Protein AF-A0A8T4LWD5-F1 (afdb_monomer_lite)

Secondary structure (DSSP, 8-state):
--------TTTS----HHHHHHHHHHHHHHHH--PPEEES-HHHHHHHHHHHHHGGG-TTHHHHHHHHHHHHTSSEEEHHHHHHHHTTS----S--GGG--SHHHHHHHHHHHHHHHS--EEE--HHHHHHHHHHHHHHTTSTTTHHHHHHHHHHHHHHSEEEHHHHHHHHGGG-TT---

pLDDT: mean 86.26, std 14.02, range [33.03, 98.31]

Sequence (180 aa):
MIIMANIPEWQYPLYKEPDKVAYAILEKIGKSKLYPKLVGSKEEINDFLKLLVVSQKMKYYRKFRDIALNEFKKKEANIPKILDESKNLEIPRGIDESWAIFIQDKRLCKLMDKFQDAKIQFIGNDDEVSEFFVRFLLSQLLQDWRGPLMAVLLECLQDKKVKIAKLNNLLKIWDYTKVF

Structure (mmCIF, N/CA/C/O backbone):
data_AF-A0A8T4LWD5-F1
#
_entry.id   AF-A0A8T4LWD5-F1
#
loop_
_atom_site.group_PDB
_atom_site.id
_atom_site.type_symbol
_atom_site.label_atom_id
_atom_site.label_alt_id
_atom_site.label_comp_id
_atom_site.label_asym_id
_atom_site.label_entity_id
_atom_site.label_seq_id
_atom_site.pdbx_PDB_ins_code
_atom_site.Cartn_x
_atom_site.Cartn_y
_atom_site.Cartn_z
_atom_site.occupancy
_atom_site.B_iso_or_equiv
_atom_site.auth_seq_id
_atom_site.auth_comp_id
_atom_site.auth_asym_id
_atom_site.auth_atom_id
_atom_site.pdbx_PDB_model_num
ATOM 1 N N . MET A 1 1 ? 27.666 -18.244 -22.128 1.00 34.19 1 MET A N 1
ATOM 2 C CA . MET A 1 1 ? 27.730 -17.817 -20.717 1.00 34.19 1 MET A CA 1
ATOM 3 C C . MET A 1 1 ? 26.652 -16.763 -20.523 1.00 34.19 1 MET A C 1
ATOM 5 O O . MET A 1 1 ? 26.823 -15.644 -20.985 1.00 34.19 1 MET A O 1
ATOM 9 N N . ILE A 1 2 ? 25.486 -17.150 -19.999 1.00 33.03 2 ILE A N 1
ATOM 10 C CA . ILE A 1 2 ? 24.421 -16.186 -19.695 1.00 33.03 2 ILE A CA 1
ATOM 11 C C . ILE A 1 2 ? 24.925 -15.405 -18.487 1.00 33.03 2 ILE A C 1
ATOM 13 O O . ILE A 1 2 ? 25.108 -15.984 -17.420 1.00 33.03 2 ILE A O 1
ATOM 17 N N . ILE A 1 3 ? 25.224 -14.121 -18.676 1.00 35.03 3 ILE A N 1
ATOM 18 C CA . ILE A 1 3 ? 25.463 -13.210 -17.561 1.00 35.03 3 ILE A CA 1
ATOM 19 C C . ILE A 1 3 ? 24.147 -13.205 -16.786 1.00 35.03 3 ILE A C 1
ATOM 21 O O . ILE A 1 3 ? 23.151 -12.669 -17.272 1.00 35.03 3 ILE A O 1
ATOM 25 N N . MET A 1 4 ? 24.104 -13.878 -15.634 1.00 41.28 4 MET A N 1
ATOM 26 C CA . MET A 1 4 ? 23.005 -13.698 -14.696 1.00 41.28 4 MET A CA 1
ATOM 27 C C . MET A 1 4 ? 23.071 -12.234 -14.279 1.00 41.28 4 MET A C 1
ATOM 29 O O . MET A 1 4 ? 23.928 -11.851 -13.487 1.00 41.28 4 MET A O 1
ATOM 33 N N . ALA A 1 5 ? 22.232 -11.395 -14.888 1.00 52.12 5 ALA A N 1
ATOM 34 C CA . ALA A 1 5 ? 22.024 -10.046 -14.399 1.00 52.12 5 ALA A CA 1
ATOM 35 C C . ALA A 1 5 ? 21.691 -10.172 -12.909 1.00 52.12 5 ALA A C 1
ATOM 37 O O . ALA A 1 5 ? 20.833 -10.978 -12.544 1.00 52.12 5 ALA A O 1
ATOM 38 N N . ASN A 1 6 ? 22.420 -9.451 -12.056 1.00 55.06 6 ASN A N 1
ATOM 39 C CA . ASN A 1 6 ? 22.183 -9.447 -10.618 1.00 55.06 6 ASN A CA 1
ATOM 40 C C . ASN A 1 6 ? 20.750 -8.964 -10.377 1.00 55.06 6 ASN A C 1
ATOM 42 O O . ASN A 1 6 ? 20.487 -7.762 -10.392 1.00 55.06 6 ASN A O 1
ATOM 46 N N . ILE A 1 7 ? 19.822 -9.909 -10.204 1.00 57.97 7 ILE A N 1
ATOM 47 C CA . ILE A 1 7 ? 18.431 -9.620 -9.877 1.00 57.97 7 ILE A CA 1
ATOM 48 C C . ILE A 1 7 ? 18.460 -8.864 -8.553 1.00 57.97 7 ILE A C 1
ATOM 50 O O . ILE A 1 7 ? 18.964 -9.400 -7.563 1.00 57.97 7 ILE A O 1
ATOM 54 N N . PRO A 1 8 ? 17.939 -7.635 -8.490 1.00 60.94 8 PRO A N 1
ATOM 55 C CA . PRO A 1 8 ? 17.941 -6.922 -7.238 1.00 60.94 8 PRO A CA 1
ATOM 56 C C . PRO A 1 8 ? 16.978 -7.603 -6.276 1.00 60.94 8 PRO A C 1
ATOM 58 O O . PRO A 1 8 ? 15.762 -7.528 -6.426 1.00 60.94 8 PRO A O 1
ATOM 61 N N . GLU A 1 9 ? 17.527 -8.230 -5.240 1.00 64.62 9 GLU A N 1
ATOM 62 C CA . GLU A 1 9 ? 16.766 -8.910 -4.181 1.00 64.62 9 GLU A CA 1
ATOM 63 C C . GLU A 1 9 ? 15.797 -7.985 -3.419 1.00 64.62 9 GLU A C 1
ATOM 65 O O . GLU A 1 9 ? 14.992 -8.427 -2.596 1.00 64.62 9 GLU A O 1
ATOM 70 N N . TRP A 1 10 ? 15.915 -6.677 -3.631 1.00 62.41 10 TRP A N 1
ATOM 71 C CA . TRP A 1 10 ? 15.014 -5.674 -3.087 1.00 62.41 10 TRP A CA 1
ATOM 72 C C . TRP A 1 10 ? 13.764 -5.454 -3.950 1.00 62.41 10 TRP A C 1
ATOM 74 O O . TRP A 1 10 ? 12.802 -4.927 -3.421 1.00 62.41 10 TRP A O 1
ATOM 84 N N . GLN A 1 11 ? 13.749 -5.862 -5.222 1.00 64.19 11 GLN A N 1
ATOM 85 C CA . GLN A 1 11 ? 12.573 -5.787 -6.109 1.00 64.19 11 GLN A CA 1
ATOM 86 C C . GLN A 1 11 ? 11.706 -7.047 -6.061 1.00 64.19 11 GLN A C 1
ATOM 88 O O . GLN A 1 11 ? 10.540 -7.031 -6.433 1.00 64.19 11 GLN A O 1
ATOM 93 N N . TYR A 1 12 ? 12.285 -8.166 -5.628 1.00 67.00 12 TYR A N 1
ATOM 94 C CA . TYR A 1 12 ? 11.592 -9.442 -5.584 1.00 67.00 12 TYR A CA 1
ATOM 95 C C . TYR A 1 12 ? 11.361 -9.839 -4.126 1.00 67.00 12 TYR A C 1
ATOM 97 O O . TYR A 1 12 ? 12.326 -9.936 -3.357 1.00 67.00 12 TYR A O 1
ATOM 105 N N . PRO A 1 13 ? 10.104 -10.092 -3.726 1.00 63.44 13 PRO A N 1
ATOM 106 C CA . PRO A 1 13 ? 9.791 -10.706 -2.450 1.00 63.44 13 PRO A CA 1
ATOM 107 C C . PRO A 1 13 ? 10.352 -12.126 -2.469 1.00 63.44 13 PRO A C 1
ATOM 109 O O . PRO A 1 13 ? 9.751 -13.077 -2.959 1.00 63.44 13 PRO A O 1
ATOM 112 N N . LEU A 1 14 ? 11.571 -12.267 -1.972 1.00 63.31 14 LEU A N 1
ATOM 113 C CA . LEU A 1 14 ? 12.108 -13.548 -1.558 1.00 63.31 14 LEU A CA 1
ATOM 114 C C . LEU A 1 14 ? 11.642 -13.712 -0.120 1.00 63.31 14 LEU A C 1
ATOM 116 O O . LEU A 1 14 ? 11.942 -12.828 0.669 1.00 63.31 14 LEU A O 1
ATOM 120 N N . TYR A 1 15 ? 10.912 -14.783 0.205 1.00 69.62 15 TYR A N 1
ATOM 121 C CA . TYR A 1 15 ? 10.367 -15.100 1.539 1.00 69.62 15 TYR A CA 1
ATOM 122 C C . TYR A 1 15 ? 11.458 -15.157 2.639 1.00 69.62 15 TYR A C 1
ATOM 124 O O . TYR A 1 15 ? 11.806 -16.216 3.164 1.00 69.62 15 TYR A O 1
ATOM 132 N N . LYS A 1 16 ? 12.022 -14.003 2.996 1.00 78.88 16 LYS A N 1
ATOM 133 C CA . LYS A 1 16 ? 13.012 -13.800 4.054 1.00 78.88 16 LYS A CA 1
ATOM 134 C C . LYS A 1 16 ? 12.284 -13.576 5.378 1.00 78.88 16 LYS A C 1
ATOM 136 O O . LYS A 1 16 ? 11.097 -13.256 5.395 1.00 78.88 16 LYS A O 1
ATOM 141 N N . GLU A 1 17 ? 12.992 -13.698 6.498 1.00 85.31 17 GLU A N 1
ATOM 142 C CA . GLU A 1 17 ? 12.388 -13.517 7.829 1.00 85.31 17 GLU A CA 1
ATOM 143 C C . GLU A 1 17 ? 11.598 -12.202 7.994 1.00 85.31 17 GLU A C 1
ATOM 145 O O . GLU A 1 17 ? 10.458 -12.260 8.457 1.00 85.31 17 GLU A O 1
ATOM 150 N N . PRO A 1 18 ? 12.083 -11.032 7.527 1.00 86.31 18 PRO A N 1
ATOM 151 C CA . PRO A 1 18 ? 11.293 -9.799 7.596 1.00 86.31 18 PRO A CA 1
ATOM 152 C C . PRO A 1 18 ? 9.966 -9.867 6.824 1.00 86.31 18 PRO A C 1
ATOM 154 O O . PRO A 1 18 ? 8.991 -9.225 7.209 1.00 86.31 18 PRO A O 1
ATOM 157 N N . ASP A 1 19 ? 9.914 -10.638 5.737 1.00 87.00 19 ASP A N 1
ATOM 158 C CA . ASP A 1 19 ? 8.726 -10.788 4.897 1.00 87.00 19 ASP A CA 1
ATOM 159 C C . ASP A 1 19 ? 7.711 -11.747 5.551 1.00 87.00 19 ASP A C 1
ATOM 16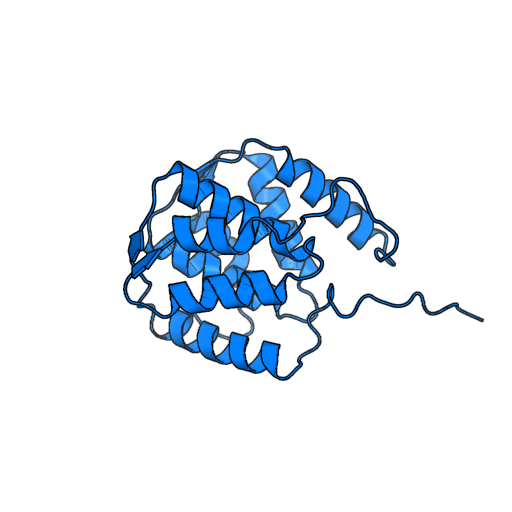1 O O . ASP A 1 19 ? 6.508 -11.492 5.502 1.00 87.00 19 ASP A O 1
ATOM 165 N N . LYS A 1 20 ? 8.183 -12.777 6.273 1.00 88.88 20 LYS A N 1
ATOM 166 C CA . LYS A 1 20 ? 7.336 -13.655 7.106 1.00 88.88 20 LYS A CA 1
ATOM 167 C C . LYS A 1 20 ? 6.709 -12.907 8.284 1.00 88.88 20 LYS A C 1
ATOM 169 O O . LYS A 1 20 ? 5.526 -13.084 8.568 1.00 88.88 20 LYS A O 1
ATOM 174 N N . VAL A 1 21 ? 7.482 -12.046 8.951 1.00 91.50 21 VAL A N 1
ATOM 175 C CA . VAL A 1 21 ? 6.973 -11.202 10.045 1.00 91.50 21 VAL A CA 1
ATOM 176 C C . VAL A 1 21 ? 5.898 -10.246 9.524 1.00 91.50 21 VAL A C 1
ATOM 178 O O . VAL A 1 21 ? 4.826 -10.143 10.122 1.00 91.50 21 VAL A O 1
ATOM 181 N N . ALA A 1 22 ? 6.151 -9.588 8.388 1.00 92.31 22 ALA A N 1
ATOM 182 C CA . ALA A 1 22 ? 5.168 -8.726 7.740 1.00 92.31 22 ALA A CA 1
ATOM 183 C C . ALA A 1 22 ? 3.891 -9.494 7.363 1.00 92.31 22 ALA A C 1
ATOM 185 O O . ALA A 1 22 ? 2.795 -9.017 7.658 1.00 92.31 22 ALA A O 1
ATOM 186 N N . TYR A 1 23 ? 4.024 -10.695 6.787 1.00 92.31 23 TYR A N 1
ATOM 187 C CA . TYR A 1 23 ? 2.891 -11.564 6.469 1.00 92.31 23 TYR A CA 1
ATOM 188 C C . TYR A 1 23 ? 2.032 -11.862 7.702 1.00 92.31 23 TYR A C 1
ATOM 190 O O . TYR A 1 23 ? 0.827 -11.642 7.661 1.00 92.31 23 TYR A O 1
ATOM 198 N N . ALA A 1 24 ? 2.633 -12.287 8.818 1.00 92.38 24 ALA A N 1
ATOM 199 C CA . ALA A 1 24 ? 1.890 -12.625 10.034 1.00 92.38 24 ALA A CA 1
ATOM 200 C C . ALA A 1 24 ? 1.102 -11.427 10.602 1.00 92.38 24 ALA A C 1
ATOM 202 O O . ALA A 1 24 ? -0.016 -11.576 11.099 1.00 92.38 24 ALA A O 1
ATOM 203 N N . ILE A 1 25 ? 1.666 -10.218 10.508 1.00 94.19 25 ILE A N 1
ATOM 204 C CA . ILE A 1 25 ? 0.980 -8.981 10.909 1.00 94.19 25 ILE A CA 1
ATOM 205 C C . ILE A 1 25 ? -0.212 -8.712 9.986 1.00 94.19 25 ILE A C 1
ATOM 207 O O . ILE A 1 25 ? -1.316 -8.465 10.470 1.00 94.19 25 ILE A O 1
ATOM 211 N N . LEU A 1 26 ? 0.012 -8.758 8.672 1.00 94.38 26 LEU A N 1
ATOM 212 C CA . LEU A 1 26 ? -1.016 -8.510 7.662 1.00 94.38 26 LEU A CA 1
ATOM 213 C C . LEU A 1 26 ? -2.154 -9.527 7.756 1.00 94.38 26 LEU A C 1
ATOM 215 O O . LEU A 1 26 ? -3.317 -9.140 7.733 1.00 94.38 26 LEU A O 1
ATOM 219 N N . GLU A 1 27 ? -1.829 -10.805 7.936 1.00 93.81 27 GLU A N 1
ATOM 220 C CA . GLU A 1 27 ? -2.796 -11.878 8.154 1.00 93.81 27 GLU A CA 1
ATOM 221 C C . GLU A 1 27 ? -3.658 -11.602 9.389 1.00 93.81 27 GLU A C 1
ATOM 223 O O . GLU A 1 27 ? -4.881 -11.718 9.322 1.00 93.81 27 GLU A O 1
ATOM 228 N N . LYS A 1 28 ? -3.047 -11.191 10.508 1.00 93.88 28 LYS A N 1
ATOM 229 C CA . LYS A 1 28 ? -3.784 -10.864 11.735 1.00 93.88 28 LYS A CA 1
ATOM 230 C C . LYS A 1 28 ? -4.766 -9.708 11.525 1.00 93.88 28 LYS A C 1
ATOM 232 O O . LYS A 1 28 ? -5.898 -9.798 11.995 1.00 93.88 28 LYS A O 1
ATOM 237 N N . ILE A 1 29 ? -4.341 -8.639 10.845 1.00 94.19 29 ILE A N 1
ATOM 238 C CA . ILE A 1 29 ? -5.198 -7.477 10.548 1.00 94.19 29 ILE A CA 1
ATOM 239 C C . ILE A 1 29 ? -6.311 -7.876 9.566 1.00 94.19 29 ILE A C 1
ATOM 241 O O . ILE A 1 29 ? -7.476 -7.554 9.781 1.00 94.19 29 ILE A O 1
ATOM 245 N N . GLY A 1 30 ? -5.973 -8.618 8.509 1.00 92.88 30 GLY A N 1
ATOM 246 C CA . GLY A 1 30 ? -6.926 -9.062 7.492 1.00 92.88 30 GLY A CA 1
ATOM 247 C C . GLY A 1 30 ? -8.008 -9.989 8.050 1.00 92.88 30 GLY A C 1
ATOM 248 O O . GLY A 1 30 ? -9.189 -9.747 7.814 1.00 92.88 30 GLY A O 1
ATOM 249 N N . LYS A 1 31 ? -7.628 -10.986 8.863 1.00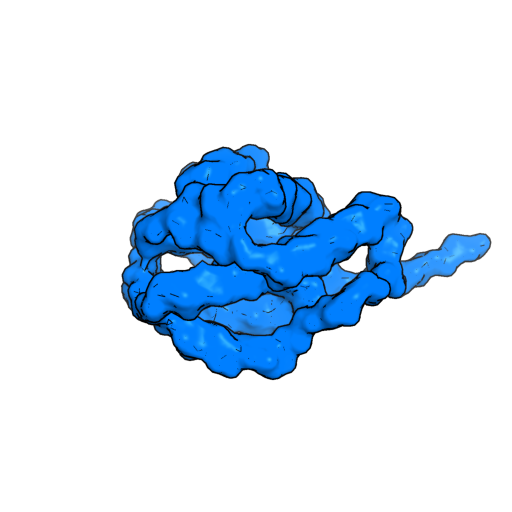 93.38 31 LYS A N 1
ATOM 250 C CA . LYS A 1 31 ? -8.571 -11.929 9.491 1.00 93.38 31 LYS A CA 1
ATOM 251 C C . LYS A 1 31 ? -9.467 -11.277 10.536 1.00 93.38 31 LYS A C 1
ATOM 253 O O . LYS A 1 31 ? -10.624 -11.667 10.662 1.00 93.38 31 LYS A O 1
ATOM 258 N N . SER A 1 32 ? -8.946 -10.321 11.310 1.00 93.44 32 SER A N 1
ATOM 259 C CA . SER A 1 32 ? -9.757 -9.643 12.326 1.00 93.44 32 SER A CA 1
ATOM 260 C C . SER A 1 32 ? -10.793 -8.712 11.703 1.00 93.44 32 SER A C 1
ATOM 262 O O . SER A 1 32 ? -11.835 -8.492 12.315 1.00 93.44 32 SER A O 1
ATOM 264 N N . LYS A 1 33 ? -10.499 -8.151 10.518 1.00 90.19 33 LYS A N 1
ATOM 265 C CA . LYS A 1 33 ? -11.275 -7.075 9.874 1.00 90.19 33 LYS A CA 1
ATOM 266 C C . LYS A 1 33 ? -11.484 -5.858 10.789 1.00 90.19 33 LYS A C 1
ATOM 268 O O . LYS A 1 33 ? -12.359 -5.037 10.548 1.00 90.19 33 LYS A O 1
ATOM 273 N N . LEU A 1 34 ? -10.674 -5.742 11.845 1.00 91.69 34 LEU A N 1
ATOM 274 C CA . LEU A 1 34 ? -10.645 -4.599 12.750 1.00 91.69 34 LEU A CA 1
ATOM 275 C C . LEU A 1 34 ? -9.592 -3.631 12.229 1.00 91.69 34 LEU A C 1
ATOM 277 O O . LEU A 1 34 ? -8.432 -3.663 12.651 1.00 91.69 34 LEU A O 1
ATOM 281 N N . TYR A 1 35 ? -9.998 -2.827 11.256 1.00 95.31 35 TYR A N 1
ATOM 282 C CA . TYR A 1 35 ? -9.129 -1.862 10.611 1.00 95.31 35 TYR A CA 1
ATOM 283 C C . TYR A 1 35 ? -8.955 -0.594 11.457 1.00 95.31 35 TYR A C 1
ATOM 285 O O . TYR A 1 35 ? -9.858 -0.218 12.211 1.00 95.31 35 TYR A O 1
ATOM 293 N N . PRO A 1 36 ? -7.781 0.057 11.383 1.00 94.81 36 PRO A N 1
ATOM 294 C CA . PRO A 1 36 ? -7.573 1.323 12.063 1.00 94.81 36 PRO A CA 1
ATOM 295 C C . PRO A 1 36 ? -8.413 2.427 11.422 1.00 94.81 36 PRO A C 1
ATOM 297 O O . PRO A 1 36 ? -8.558 2.491 10.202 1.00 94.81 36 PRO A O 1
ATOM 300 N N . LYS A 1 37 ? -8.857 3.377 12.245 1.00 96.62 37 LYS A N 1
ATOM 301 C CA . LYS A 1 37 ? -9.308 4.675 11.739 1.00 96.62 37 LYS A CA 1
ATOM 302 C C . LYS A 1 37 ? -8.117 5.414 11.128 1.00 96.62 37 LYS A C 1
ATOM 304 O O . LYS A 1 37 ? -7.021 5.399 11.698 1.00 96.62 37 LYS A O 1
ATOM 309 N N . LEU A 1 38 ? -8.321 6.092 10.005 1.00 97.69 38 LEU A N 1
ATOM 310 C CA . LEU A 1 38 ? -7.258 6.846 9.349 1.00 97.69 38 LEU A CA 1
ATOM 311 C C . LEU A 1 38 ? -7.246 8.289 9.850 1.00 97.69 38 LEU A C 1
ATOM 313 O O . LEU A 1 38 ? -8.241 9.010 9.788 1.00 97.69 38 LEU A O 1
ATOM 317 N N . VAL A 1 39 ? -6.094 8.716 10.361 1.00 98.12 39 VAL A N 1
ATOM 318 C CA . VAL A 1 39 ? -5.860 10.095 10.791 1.00 98.12 39 VAL A CA 1
ATOM 319 C C . VAL A 1 39 ? -5.057 10.795 9.708 1.00 98.12 39 VAL A C 1
ATOM 321 O O . VAL A 1 39 ? -3.910 10.435 9.453 1.00 98.12 39 VAL A O 1
ATOM 324 N N . GLY A 1 40 ? -5.674 11.786 9.075 1.00 96.81 40 GLY A N 1
ATOM 325 C CA . GLY A 1 40 ? -5.098 12.581 7.995 1.00 96.81 40 GLY A CA 1
ATOM 326 C C . GLY A 1 40 ? -6.188 13.260 7.173 1.00 96.81 40 GLY A C 1
ATOM 327 O O . GLY A 1 40 ? -7.368 12.912 7.248 1.00 96.81 40 GLY A O 1
ATOM 328 N N . SER A 1 41 ? -5.797 14.249 6.386 1.00 97.62 41 SER A N 1
ATOM 329 C CA . SER A 1 41 ? -6.648 14.853 5.368 1.00 97.62 41 SER A CA 1
ATOM 330 C C . SER A 1 41 ? -6.893 13.885 4.205 1.00 97.62 41 SER A C 1
ATOM 332 O O . SER A 1 41 ? -6.157 12.921 3.985 1.00 97.62 41 SER A O 1
ATOM 334 N N . LYS A 1 42 ? -7.926 14.165 3.400 1.00 96.25 42 LYS A N 1
ATOM 335 C CA . LYS A 1 42 ? -8.197 13.399 2.170 1.00 96.25 42 LYS A CA 1
ATOM 336 C C . LYS A 1 42 ? -7.023 13.442 1.189 1.00 96.25 42 LYS A C 1
ATOM 338 O O . LYS A 1 42 ? -6.801 12.471 0.473 1.00 96.25 42 LYS A O 1
ATOM 343 N N . GLU A 1 43 ? -6.303 14.558 1.152 1.00 96.75 43 GLU A N 1
ATOM 344 C CA . GLU A 1 43 ? -5.134 14.752 0.293 1.00 96.75 43 GLU A CA 1
ATOM 345 C C . GLU A 1 43 ? -3.975 13.864 0.758 1.00 96.75 43 GLU A C 1
ATOM 347 O O . GLU A 1 43 ? -3.450 13.091 -0.037 1.00 96.75 43 GLU A O 1
ATOM 352 N N . GLU A 1 44 ? -3.675 13.854 2.058 1.00 97.50 44 GLU A N 1
ATOM 353 C CA . GLU A 1 44 ? -2.627 12.998 2.632 1.00 97.50 44 GLU A CA 1
ATOM 354 C C . GLU A 1 44 ? -2.938 11.505 2.466 1.00 97.50 44 GLU A C 1
ATOM 356 O O . GLU A 1 44 ? -2.055 10.720 2.125 1.00 97.50 44 GLU A O 1
ATOM 361 N N . ILE A 1 45 ? -4.198 11.092 2.647 1.00 97.81 45 ILE A N 1
ATOM 362 C CA . ILE A 1 45 ? -4.621 9.703 2.398 1.00 97.81 45 ILE A CA 1
ATOM 363 C C . ILE A 1 45 ? -4.422 9.336 0.924 1.00 97.81 45 ILE A C 1
ATOM 365 O O . ILE A 1 45 ? -3.924 8.252 0.612 1.00 97.81 45 ILE A O 1
ATOM 369 N N . ASN A 1 46 ? -4.773 10.236 0.006 1.00 97.12 46 ASN A N 1
ATOM 370 C CA . ASN A 1 46 ? -4.579 10.018 -1.422 1.00 97.12 46 ASN A CA 1
ATOM 371 C C . ASN A 1 46 ? -3.091 9.899 -1.789 1.00 97.12 46 ASN A C 1
ATOM 373 O O . ASN A 1 46 ? -2.718 9.004 -2.551 1.00 97.12 46 ASN A O 1
ATOM 377 N N . ASP A 1 47 ? -2.245 10.759 -1.225 1.00 95.81 47 ASP A N 1
ATOM 378 C CA . ASP A 1 47 ? -0.798 10.729 -1.433 1.00 95.81 47 ASP A CA 1
ATOM 379 C C . ASP A 1 47 ? -0.174 9.451 -0.874 1.00 95.81 47 ASP A C 1
ATOM 381 O O . ASP A 1 47 ? 0.636 8.815 -1.550 1.00 95.81 47 ASP A O 1
ATOM 385 N N . PHE A 1 48 ? -0.616 9.005 0.303 1.00 97.06 48 PHE A N 1
ATOM 386 C CA . PHE A 1 48 ? -0.221 7.717 0.863 1.00 97.06 48 PHE A CA 1
ATOM 387 C C . PHE A 1 48 ? -0.605 6.548 -0.048 1.00 97.06 48 PHE A C 1
ATOM 389 O O . PHE A 1 48 ? 0.215 5.663 -0.280 1.00 97.06 48 PHE A O 1
ATOM 396 N N . LEU A 1 49 ? -1.814 6.543 -0.613 1.00 97.38 49 LEU A N 1
ATOM 397 C CA . LEU A 1 49 ? -2.253 5.475 -1.516 1.00 97.38 49 LEU A CA 1
ATOM 398 C C . LEU A 1 49 ? -1.469 5.472 -2.828 1.00 97.38 49 LEU A C 1
ATOM 400 O O . LEU A 1 49 ? -1.075 4.406 -3.306 1.00 97.38 49 LEU A O 1
ATOM 404 N N . LYS A 1 50 ? -1.172 6.652 -3.387 1.00 94.81 50 LYS A N 1
ATOM 405 C CA . LYS A 1 50 ? -0.260 6.756 -4.531 1.00 94.81 50 LYS A CA 1
ATOM 406 C C . LYS A 1 50 ? 1.112 6.189 -4.175 1.00 94.81 50 LYS A C 1
ATOM 408 O O . LYS A 1 50 ? 1.627 5.361 -4.924 1.00 94.81 50 LYS A O 1
ATOM 413 N N . LEU A 1 51 ? 1.668 6.599 -3.035 1.00 93.88 51 LEU A N 1
ATOM 414 C CA . LEU A 1 51 ? 2.968 6.155 -2.538 1.00 93.88 51 LEU A CA 1
ATOM 415 C C . LEU A 1 51 ? 3.016 4.636 -2.341 1.00 93.88 51 LEU A C 1
ATOM 417 O O . LEU A 1 51 ? 3.978 3.996 -2.759 1.00 93.88 51 LEU A O 1
ATOM 421 N N . LEU A 1 52 ? 1.958 4.056 -1.771 1.00 95.44 52 LEU A N 1
ATOM 422 C CA . LEU A 1 52 ? 1.795 2.619 -1.582 1.00 95.44 52 LEU A CA 1
ATOM 423 C C . LEU A 1 52 ? 1.869 1.872 -2.915 1.00 95.44 52 LEU A C 1
ATOM 425 O O . LEU A 1 52 ? 2.652 0.930 -3.032 1.00 95.44 52 LEU A O 1
ATOM 429 N N . VAL A 1 53 ? 1.114 2.309 -3.927 1.00 93.88 53 VAL A N 1
ATOM 430 C CA . VAL A 1 53 ? 1.085 1.652 -5.244 1.00 93.88 53 VAL A CA 1
ATOM 431 C C . VAL A 1 53 ? 2.454 1.698 -5.929 1.00 93.88 53 VAL A C 1
ATOM 433 O O . VAL A 1 53 ? 2.885 0.694 -6.491 1.00 93.88 53 VAL A O 1
ATOM 436 N N . VAL A 1 54 ? 3.179 2.820 -5.844 1.00 89.75 54 VAL A N 1
ATOM 437 C CA . VAL A 1 54 ? 4.523 2.939 -6.451 1.00 89.75 54 VAL A CA 1
ATOM 438 C C . VAL A 1 54 ? 5.657 2.454 -5.550 1.00 89.75 54 VAL A C 1
ATOM 440 O O . VAL A 1 54 ? 6.815 2.500 -5.962 1.00 89.75 54 VAL A O 1
ATOM 443 N N . SER A 1 55 ? 5.362 1.983 -4.337 1.00 88.69 55 SER A N 1
ATOM 444 C CA . SER A 1 55 ? 6.388 1.613 -3.354 1.00 88.69 55 SER A CA 1
ATOM 445 C C . SER A 1 55 ? 7.329 0.512 -3.840 1.0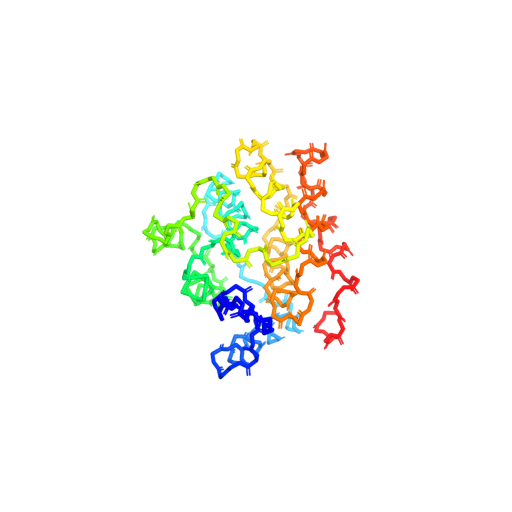0 88.69 55 SER A C 1
ATOM 447 O O . SER A 1 55 ? 8.488 0.498 -3.441 1.00 88.69 55 SER A O 1
ATOM 449 N N . GLN A 1 56 ? 6.893 -0.345 -4.770 1.00 80.62 56 GLN A N 1
ATOM 450 C CA . GLN A 1 56 ? 7.760 -1.346 -5.403 1.00 80.62 56 GLN A CA 1
ATOM 451 C C . GLN A 1 56 ? 8.920 -0.718 -6.189 1.00 80.62 56 GLN A C 1
ATOM 453 O O . GLN A 1 56 ? 9.979 -1.318 -6.310 1.00 80.62 56 GLN A O 1
ATOM 458 N N . LYS A 1 57 ? 8.802 0.529 -6.665 1.00 80.38 57 LYS A N 1
ATOM 459 C CA . LYS A 1 57 ? 9.945 1.242 -7.261 1.00 80.38 57 LYS A CA 1
ATOM 460 C C . LYS A 1 57 ? 10.987 1.678 -6.230 1.00 80.38 57 LYS A C 1
ATOM 462 O O . LYS A 1 57 ? 12.114 1.977 -6.613 1.00 80.38 57 LYS A O 1
ATOM 467 N N . MET A 1 58 ? 10.640 1.754 -4.945 1.00 83.88 58 MET A N 1
ATOM 468 C CA . MET A 1 58 ? 11.558 2.229 -3.912 1.00 83.88 58 MET A CA 1
ATOM 469 C C . MET A 1 58 ? 12.664 1.209 -3.667 1.00 83.88 58 MET A C 1
ATOM 471 O O . MET A 1 58 ? 12.399 0.065 -3.298 1.00 83.88 58 MET A O 1
ATOM 475 N N . LYS A 1 59 ? 13.920 1.665 -3.719 1.00 78.19 59 LYS A N 1
ATOM 476 C CA . LYS A 1 59 ? 15.085 0.843 -3.348 1.00 78.19 59 LYS A CA 1
ATOM 477 C C . LYS A 1 59 ? 14.940 0.205 -1.961 1.00 78.19 59 LYS A C 1
ATOM 479 O O . LYS A 1 59 ? 15.388 -0.914 -1.728 1.00 78.19 59 LYS A O 1
ATOM 484 N N . TYR A 1 60 ? 14.290 0.919 -1.044 1.00 82.69 60 TYR A N 1
ATOM 485 C CA . TYR A 1 60 ? 14.074 0.501 0.338 1.00 82.69 60 TYR A CA 1
ATOM 486 C C . TYR A 1 60 ? 12.588 0.268 0.656 1.00 82.69 60 TYR A C 1
ATOM 488 O O . 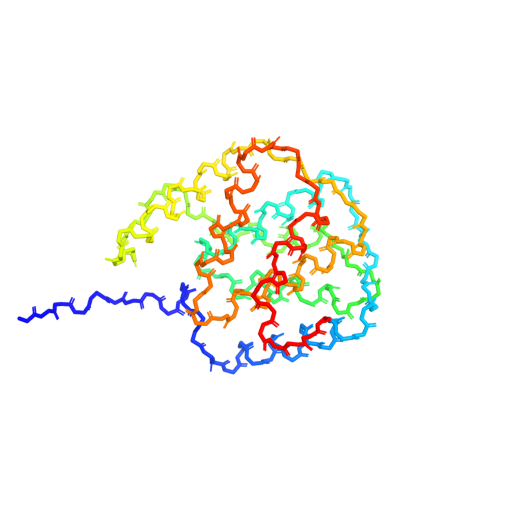TYR A 1 60 ? 12.130 0.644 1.735 1.00 82.69 60 TYR A O 1
ATOM 496 N N . TYR A 1 61 ? 11.829 -0.366 -0.249 1.00 85.94 61 TYR A N 1
ATOM 497 C CA . TYR A 1 61 ? 10.386 -0.598 -0.061 1.00 85.94 61 TYR A CA 1
ATOM 498 C C . TYR A 1 61 ? 10.042 -1.277 1.278 1.00 85.94 61 TYR A C 1
ATOM 500 O O . TYR A 1 61 ? 9.045 -0.928 1.905 1.00 85.94 61 TYR A O 1
ATOM 508 N N . ARG A 1 62 ? 10.876 -2.214 1.765 1.00 88.12 62 ARG A N 1
ATOM 509 C CA . ARG A 1 62 ? 10.655 -2.888 3.061 1.00 88.12 62 ARG A CA 1
ATOM 510 C C . ARG A 1 62 ? 10.611 -1.888 4.217 1.00 88.12 62 ARG A C 1
ATOM 512 O O . ARG A 1 62 ? 9.781 -2.030 5.103 1.00 88.12 62 ARG A O 1
ATOM 519 N N . LYS A 1 63 ? 11.434 -0.834 4.169 1.00 90.69 63 LYS A N 1
ATOM 520 C CA . LYS A 1 63 ? 11.420 0.232 5.178 1.00 90.69 63 LYS A CA 1
ATOM 521 C C . LYS A 1 63 ? 10.111 1.023 5.133 1.00 90.69 63 LYS A C 1
ATOM 523 O O . LYS A 1 63 ? 9.520 1.240 6.183 1.00 90.69 63 LYS A O 1
ATOM 528 N N . PHE A 1 64 ? 9.630 1.385 3.939 1.00 92.94 64 PHE A N 1
ATOM 529 C CA . PHE A 1 64 ? 8.311 2.011 3.766 1.00 92.94 64 PHE A CA 1
ATOM 530 C C . PHE A 1 64 ? 7.187 1.118 4.315 1.00 92.94 64 PHE A C 1
ATOM 532 O O . PHE A 1 64 ? 6.364 1.563 5.113 1.00 92.94 64 PHE A O 1
ATOM 539 N N . ARG A 1 65 ? 7.189 -0.165 3.933 1.00 93.50 65 ARG A N 1
ATOM 540 C CA . ARG A 1 65 ? 6.229 -1.162 4.413 1.00 93.50 65 ARG A CA 1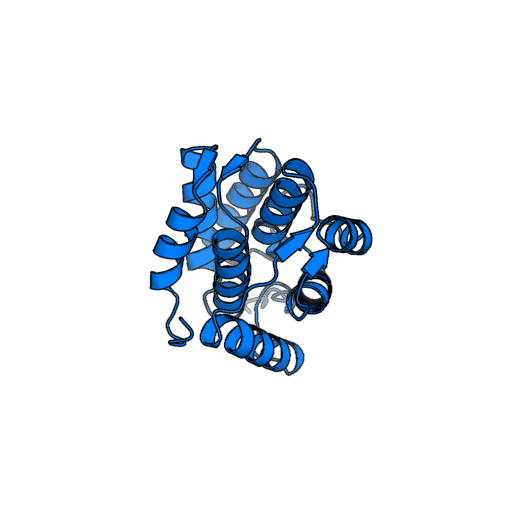
ATOM 541 C C . ARG A 1 65 ? 6.222 -1.232 5.937 1.00 93.50 65 ARG A C 1
ATOM 543 O O . ARG A 1 65 ? 5.151 -1.226 6.530 1.00 93.50 65 ARG A O 1
ATOM 550 N N . ASP A 1 66 ? 7.389 -1.302 6.568 1.00 94.31 66 ASP A N 1
ATOM 551 C CA . ASP A 1 66 ? 7.498 -1.471 8.017 1.00 94.31 66 ASP A CA 1
ATOM 552 C C . ASP A 1 66 ? 7.043 -0.212 8.777 1.00 94.31 66 ASP A C 1
ATOM 554 O O . ASP A 1 66 ? 6.359 -0.338 9.794 1.00 94.31 66 ASP A O 1
ATOM 558 N N . ILE A 1 67 ? 7.335 0.988 8.253 1.00 96.00 67 ILE A N 1
ATOM 559 C CA . ILE A 1 67 ? 6.783 2.262 8.753 1.00 96.00 67 ILE A CA 1
ATOM 560 C C . ILE A 1 67 ? 5.252 2.207 8.730 1.00 96.00 67 ILE A C 1
ATOM 562 O O . ILE A 1 67 ? 4.605 2.384 9.765 1.00 96.00 67 ILE A O 1
ATOM 566 N N . ALA A 1 68 ? 4.666 1.887 7.572 1.00 96.81 68 ALA A N 1
ATOM 567 C CA . ALA A 1 68 ? 3.218 1.826 7.426 1.00 96.81 68 ALA A CA 1
ATOM 568 C C . ALA A 1 68 ? 2.601 0.744 8.330 1.00 96.81 68 ALA A C 1
ATOM 570 O O . ALA A 1 68 ? 1.657 1.017 9.067 1.00 96.81 68 ALA A O 1
ATOM 571 N N . LEU A 1 69 ? 3.172 -0.464 8.369 1.00 96.69 69 LEU A N 1
ATOM 572 C CA . LEU A 1 69 ? 2.700 -1.548 9.237 1.00 96.69 69 LEU A CA 1
ATOM 573 C C . LEU A 1 69 ? 2.720 -1.168 10.720 1.00 96.69 69 LEU A C 1
ATOM 575 O O . LEU A 1 69 ? 1.847 -1.603 11.466 1.00 96.69 69 LEU A O 1
ATOM 579 N N . ASN A 1 70 ? 3.696 -0.384 11.174 1.00 96.88 70 ASN A N 1
ATOM 580 C CA . ASN A 1 70 ? 3.755 0.046 12.570 1.00 96.88 70 ASN A CA 1
ATOM 581 C C . ASN A 1 70 ? 2.621 1.005 12.944 1.00 96.88 70 ASN A C 1
ATOM 583 O O . ASN A 1 70 ? 2.147 0.959 14.080 1.00 96.88 70 ASN A O 1
ATOM 587 N N . GLU A 1 71 ? 2.146 1.820 12.005 1.00 97.38 71 GLU A N 1
ATOM 588 C CA . GLU A 1 71 ? 0.957 2.650 12.206 1.00 97.38 71 GLU A CA 1
ATOM 589 C C . GLU A 1 71 ? -0.335 1.827 12.072 1.00 97.38 71 GLU A C 1
ATOM 591 O O . GLU A 1 71 ? -1.211 1.928 12.926 1.00 97.38 71 GLU A O 1
ATOM 596 N N . PHE A 1 72 ? -0.425 0.920 11.095 1.00 96.50 72 PHE A N 1
ATOM 597 C CA . PHE A 1 72 ? -1.622 0.097 10.856 1.00 96.50 72 PHE A CA 1
ATOM 598 C C . PHE A 1 72 ? -1.890 -0.990 11.915 1.00 96.50 72 PHE A C 1
ATOM 600 O O . PHE A 1 72 ? -2.977 -1.559 11.953 1.00 96.50 72 PHE A O 1
ATOM 607 N N . LYS A 1 73 ? -0.933 -1.276 12.808 1.00 94.69 73 LYS A N 1
ATOM 608 C CA . LYS A 1 73 ? -1.145 -2.135 13.994 1.00 94.69 73 LYS A CA 1
ATOM 609 C C . LYS A 1 73 ? -1.939 -1.453 15.110 1.00 94.69 73 LYS A C 1
ATOM 611 O O . LYS A 1 73 ? -2.332 -2.117 16.070 1.00 94.69 73 LYS A O 1
ATOM 616 N N . LYS A 1 74 ? -2.078 -0.130 15.057 1.00 95.12 74 LYS A N 1
ATOM 617 C CA . LYS A 1 74 ? -2.733 0.667 16.097 1.00 95.12 74 LYS A CA 1
ATOM 618 C C . LYS A 1 74 ? -4.239 0.729 15.845 1.00 95.12 74 LYS A C 1
ATOM 620 O O . LYS A 1 74 ? -4.729 0.249 14.835 1.00 95.12 74 LYS A O 1
ATOM 625 N N . LYS A 1 75 ? -4.980 1.348 16.769 1.00 94.88 75 LYS A N 1
ATOM 626 C CA . LYS A 1 75 ? -6.402 1.681 16.553 1.00 94.88 75 LYS A CA 1
ATOM 627 C C . LYS A 1 75 ? -6.593 2.849 15.583 1.00 94.88 75 LYS A C 1
ATOM 629 O O . LYS A 1 75 ? -7.625 2.940 14.931 1.00 94.88 75 LYS A O 1
ATOM 634 N N . GLU A 1 76 ? -5.602 3.730 15.512 1.00 97.38 76 GLU A N 1
ATOM 635 C CA . GLU A 1 76 ? -5.575 4.884 14.623 1.00 97.38 76 GLU A CA 1
ATOM 636 C C . GLU A 1 76 ? -4.239 4.895 13.880 1.00 97.38 76 GLU A C 1
ATOM 638 O O . GLU A 1 76 ? -3.180 4.860 14.514 1.00 97.38 76 GLU A O 1
ATOM 643 N N . ALA A 1 77 ? -4.291 4.926 12.550 1.00 97.88 77 ALA A N 1
ATOM 644 C CA . ALA A 1 77 ? -3.111 5.011 11.701 1.00 97.88 77 ALA A CA 1
ATOM 645 C C . ALA A 1 77 ? -2.873 6.474 11.308 1.00 97.88 77 ALA A C 1
ATOM 647 O O . ALA A 1 77 ? -3.720 7.101 10.670 1.00 97.88 77 ALA A O 1
ATOM 648 N N . ASN A 1 78 ? -1.722 7.027 11.696 1.00 98.31 78 ASN A N 1
ATOM 649 C CA . ASN A 1 78 ? -1.371 8.417 11.414 1.00 98.31 78 ASN A CA 1
ATOM 650 C C . ASN A 1 78 ? -0.709 8.533 10.034 1.00 98.31 78 ASN A C 1
ATOM 652 O O . ASN A 1 78 ? 0.490 8.301 9.888 1.00 98.31 78 ASN A O 1
ATOM 656 N N . ILE A 1 79 ? -1.498 8.890 9.020 1.00 98.25 79 ILE A N 1
ATOM 657 C CA . ILE A 1 79 ? -1.038 9.007 7.633 1.00 98.25 79 ILE A CA 1
ATOM 658 C C . ILE A 1 79 ? 0.024 10.106 7.443 1.00 98.25 79 ILE A C 1
ATOM 660 O O . ILE A 1 79 ? 1.048 9.803 6.824 1.00 98.25 79 ILE A O 1
ATOM 664 N N . PRO A 1 80 ? -0.125 11.328 8.001 1.00 98.06 80 PRO A N 1
ATOM 665 C CA . PRO A 1 80 ? 0.918 12.355 7.930 1.00 98.06 80 PRO A CA 1
ATOM 666 C C . PRO A 1 80 ? 2.276 11.856 8.428 1.00 98.06 80 PRO A C 1
ATOM 668 O O . PRO A 1 80 ? 3.308 12.110 7.811 1.00 98.06 80 PRO A O 1
ATOM 671 N N . LYS A 1 81 ? 2.277 11.080 9.518 1.00 97.56 81 LYS A N 1
ATOM 672 C CA . LYS A 1 81 ? 3.496 10.494 10.073 1.00 97.56 81 LYS A CA 1
ATOM 673 C C . LYS A 1 81 ? 4.129 9.466 9.130 1.00 97.56 81 LYS A C 1
ATOM 675 O O . LYS A 1 81 ? 5.344 9.488 8.956 1.00 97.56 81 LYS A O 1
ATOM 680 N N . ILE A 1 82 ? 3.330 8.597 8.497 1.00 97.38 82 ILE A N 1
ATOM 681 C CA . ILE A 1 82 ? 3.839 7.645 7.491 1.00 97.38 82 ILE A CA 1
ATOM 682 C C . ILE A 1 82 ? 4.533 8.406 6.358 1.00 97.38 82 ILE A C 1
ATOM 684 O O . ILE A 1 82 ? 5.636 8.032 5.958 1.00 97.38 82 ILE A O 1
ATOM 688 N N . LEU A 1 83 ? 3.902 9.469 5.850 1.00 96.19 83 LEU A N 1
ATOM 689 C CA . LEU A 1 83 ? 4.451 10.289 4.771 1.00 96.19 83 LEU A CA 1
ATOM 690 C C . LEU A 1 83 ? 5.757 10.977 5.189 1.00 96.19 83 LEU A C 1
ATOM 692 O O . LEU A 1 83 ? 6.739 10.903 4.450 1.00 96.19 83 LEU A O 1
ATOM 696 N N . ASP A 1 84 ? 5.801 11.580 6.380 1.00 95.94 84 ASP A N 1
ATOM 697 C CA . ASP A 1 84 ? 6.999 12.261 6.884 1.00 95.94 84 ASP A CA 1
ATOM 698 C C . ASP A 1 84 ? 8.178 11.298 7.086 1.00 95.94 84 ASP A C 1
ATOM 700 O O . ASP A 1 84 ? 9.285 11.561 6.611 1.00 95.94 84 ASP A O 1
ATOM 704 N N . GLU A 1 85 ? 7.948 10.137 7.705 1.00 95.62 85 GLU A N 1
ATOM 705 C CA . GLU A 1 85 ? 8.992 9.120 7.899 1.00 95.62 85 GLU A CA 1
ATOM 706 C C . GLU A 1 85 ? 9.456 8.489 6.573 1.00 95.62 85 GLU A C 1
ATOM 708 O O . GLU A 1 85 ? 10.578 7.978 6.475 1.00 95.62 85 GLU A O 1
ATOM 713 N N . SER A 1 86 ? 8.620 8.563 5.533 1.00 93.25 86 SER A N 1
ATOM 714 C CA . SER A 1 86 ? 8.896 8.012 4.203 1.00 93.25 86 SER A CA 1
ATOM 715 C C . SER A 1 86 ? 9.479 9.023 3.217 1.00 93.25 86 SER A C 1
ATOM 717 O O . SER A 1 86 ? 9.912 8.618 2.140 1.00 93.25 86 SER A O 1
ATOM 719 N N . LYS A 1 87 ? 9.550 10.319 3.552 1.00 88.19 87 LYS A N 1
ATOM 720 C CA . LYS A 1 87 ? 9.931 11.388 2.603 1.00 88.19 87 LYS A CA 1
ATOM 721 C C . LYS A 1 87 ? 11.313 11.218 1.966 1.00 88.19 87 LYS A C 1
ATOM 723 O O . LYS A 1 87 ? 11.535 11.653 0.843 1.00 88.19 87 LYS A O 1
ATOM 728 N N . ASN A 1 88 ? 12.230 10.565 2.681 1.00 85.00 88 ASN A N 1
ATOM 729 C CA . ASN A 1 88 ? 13.601 10.307 2.231 1.00 85.00 88 ASN A CA 1
ATOM 730 C C . ASN A 1 88 ? 13.757 8.943 1.538 1.00 85.00 88 ASN A C 1
ATOM 732 O O . ASN A 1 88 ? 14.865 8.555 1.170 1.00 85.00 88 ASN A O 1
ATOM 736 N N . LEU A 1 89 ? 12.675 8.171 1.405 1.00 84.19 89 LEU A N 1
ATOM 737 C CA . LEU A 1 89 ? 12.675 6.926 0.649 1.00 84.19 89 LEU A CA 1
ATOM 738 C C . LEU A 1 89 ? 12.481 7.291 -0.820 1.00 84.19 89 LEU A C 1
ATOM 740 O O . LEU A 1 89 ? 11.361 7.426 -1.306 1.00 84.19 89 LEU A O 1
ATOM 744 N N . GLU A 1 90 ? 13.597 7.516 -1.509 1.00 72.44 90 GLU A N 1
ATOM 745 C CA . GLU A 1 90 ? 13.591 7.903 -2.916 1.00 72.44 90 GLU A CA 1
ATOM 746 C C . GLU A 1 90 ? 12.785 6.910 -3.766 1.00 72.44 90 GLU A C 1
ATOM 748 O O . GLU A 1 90 ? 13.031 5.698 -3.758 1.00 72.44 90 GLU A O 1
ATOM 753 N N . ILE A 1 91 ? 11.839 7.449 -4.538 1.00 75.75 91 ILE A N 1
ATOM 754 C CA . ILE A 1 91 ? 11.217 6.754 -5.663 1.00 75.75 91 ILE A CA 1
ATOM 755 C C . ILE A 1 91 ? 12.008 7.173 -6.902 1.00 75.75 91 ILE A C 1
ATOM 757 O O . ILE A 1 91 ? 11.920 8.343 -7.293 1.00 75.75 91 ILE A O 1
ATOM 761 N N . PRO A 1 92 ? 12.776 6.265 -7.526 1.00 65.44 92 PRO A N 1
ATOM 762 C CA . PRO A 1 92 ? 13.534 6.580 -8.726 1.00 65.44 92 PRO A CA 1
ATOM 763 C C . PRO A 1 92 ? 12.619 7.203 -9.786 1.00 65.44 92 PRO A C 1
ATOM 765 O O . PRO A 1 92 ? 11.585 6.626 -10.144 1.00 65.44 92 PRO A O 1
ATOM 768 N N . ARG A 1 93 ? 12.987 8.394 -10.273 1.00 62.03 93 ARG A N 1
ATOM 769 C CA . ARG A 1 93 ? 12.341 9.017 -11.433 1.00 62.03 93 ARG A CA 1
ATOM 770 C C . ARG A 1 93 ? 12.982 8.480 -12.706 1.00 62.03 93 ARG A C 1
ATOM 772 O O . ARG A 1 93 ? 14.204 8.427 -12.806 1.00 62.03 93 ARG A O 1
ATOM 779 N N . GLY A 1 94 ? 12.147 8.138 -13.681 1.00 56.25 94 GLY A N 1
ATOM 780 C CA . GLY A 1 94 ? 12.589 7.530 -14.929 1.00 56.25 94 GLY A CA 1
ATOM 781 C C . GLY A 1 94 ? 12.762 6.016 -14.828 1.00 56.25 94 GLY A C 1
ATOM 782 O O . GLY A 1 94 ? 12.668 5.411 -13.752 1.00 56.25 94 GLY A O 1
ATOM 783 N N . ILE A 1 95 ? 12.986 5.405 -15.991 1.00 51.06 95 ILE A N 1
ATOM 784 C CA . ILE A 1 95 ? 13.122 3.962 -16.106 1.00 51.06 95 ILE A CA 1
ATOM 785 C C . ILE A 1 95 ? 14.556 3.573 -15.751 1.00 51.06 95 ILE A C 1
ATOM 787 O O . ILE A 1 95 ? 15.437 3.555 -16.609 1.00 51.06 95 ILE A O 1
ATOM 791 N N . ASP A 1 96 ? 14.799 3.233 -14.489 1.00 55.84 96 ASP A N 1
ATOM 792 C CA . ASP A 1 96 ? 15.936 2.373 -14.182 1.00 55.84 96 ASP A CA 1
ATOM 793 C C . ASP A 1 96 ? 15.576 0.949 -14.637 1.00 55.84 96 ASP A C 1
ATOM 795 O O . ASP A 1 96 ? 15.035 0.152 -13.878 1.00 55.84 96 ASP A O 1
ATOM 799 N N . GLU A 1 97 ? 15.782 0.656 -15.926 1.00 58.88 97 GLU A N 1
ATOM 800 C CA . GLU A 1 97 ? 15.580 -0.683 -16.503 1.00 58.88 97 GLU A CA 1
ATOM 801 C C . GLU A 1 97 ? 16.709 -1.651 -16.137 1.00 58.88 97 GLU A C 1
ATOM 803 O O . GLU A 1 97 ? 16.659 -2.802 -16.569 1.00 58.88 97 GLU A O 1
ATOM 808 N N . SER A 1 98 ? 17.729 -1.227 -15.377 1.00 59.12 98 SER A N 1
ATOM 809 C CA . SER A 1 98 ? 18.909 -2.064 -15.111 1.00 59.12 98 SER A CA 1
ATOM 810 C C . SER A 1 98 ? 18.552 -3.384 -14.422 1.00 59.12 98 SER A C 1
ATOM 812 O O . SER A 1 98 ? 19.249 -4.383 -14.589 1.00 59.12 98 SER A O 1
ATOM 814 N N . TRP A 1 99 ? 17.422 -3.406 -13.713 1.00 58.38 99 TRP A N 1
ATOM 815 C CA . TRP A 1 99 ? 16.863 -4.585 -13.066 1.00 58.38 99 TRP A CA 1
ATOM 816 C C . TRP A 1 99 ? 15.737 -5.280 -13.835 1.00 58.38 99 TRP A C 1
ATOM 818 O O . TRP A 1 99 ? 15.338 -6.388 -13.471 1.00 58.38 99 TRP A O 1
ATOM 828 N N . ALA A 1 100 ? 15.199 -4.635 -14.869 1.00 63.59 100 ALA A N 1
ATOM 829 C CA . ALA A 1 100 ? 14.087 -5.136 -15.660 1.00 63.59 100 ALA A CA 1
ATOM 830 C C . ALA A 1 100 ? 14.609 -6.163 -16.674 1.00 63.59 100 ALA A C 1
ATOM 832 O O . ALA A 1 100 ? 14.876 -5.851 -17.838 1.00 63.59 100 ALA A O 1
ATOM 833 N N . ILE A 1 101 ? 14.775 -7.398 -16.200 1.00 64.56 101 ILE A N 1
ATOM 834 C CA . ILE A 1 101 ? 15.284 -8.515 -17.000 1.00 64.56 101 ILE A CA 1
ATOM 835 C C . ILE A 1 101 ? 14.262 -8.915 -18.069 1.00 64.56 101 ILE A C 1
ATOM 837 O O . ILE A 1 101 ? 14.645 -9.247 -19.192 1.00 64.56 101 ILE A O 1
ATOM 841 N N . PHE A 1 102 ? 12.961 -8.841 -17.760 1.00 68.06 102 PHE A N 1
ATOM 842 C CA . PHE A 1 102 ? 11.899 -9.228 -18.684 1.00 68.06 102 PHE A CA 1
ATOM 843 C C . PHE A 1 102 ? 11.198 -8.018 -19.317 1.00 68.06 102 PHE A C 1
ATOM 845 O O . PHE A 1 102 ? 11.054 -6.947 -18.728 1.00 68.06 102 PHE A O 1
ATOM 852 N N . ILE A 1 103 ? 10.676 -8.202 -20.536 1.00 74.06 103 ILE A N 1
ATOM 853 C CA . ILE A 1 103 ? 9.894 -7.175 -21.252 1.00 74.06 103 ILE A CA 1
ATOM 854 C C . ILE A 1 103 ? 8.679 -6.720 -20.428 1.00 74.06 103 ILE A C 1
ATOM 856 O O . ILE A 1 103 ? 8.288 -5.551 -20.496 1.00 74.06 103 ILE A O 1
ATOM 860 N N . GLN A 1 104 ? 8.076 -7.625 -19.650 1.00 73.62 104 GLN A N 1
ATOM 861 C CA . GLN A 1 104 ? 6.959 -7.280 -18.771 1.00 73.62 104 GLN A CA 1
ATOM 862 C C . GLN A 1 104 ? 7.383 -6.314 -17.661 1.00 73.62 104 GLN A C 1
ATOM 864 O O . GLN A 1 104 ? 6.634 -5.382 -17.376 1.00 73.62 104 GLN A O 1
ATOM 869 N N . ASP A 1 105 ? 8.590 -6.465 -17.113 1.00 75.31 105 ASP A N 1
ATOM 870 C CA . ASP A 1 105 ? 9.113 -5.584 -16.066 1.00 75.31 105 ASP A CA 1
ATOM 871 C C . ASP A 1 105 ? 9.318 -4.166 -16.621 1.00 75.31 105 ASP A C 1
ATOM 873 O O . ASP A 1 105 ? 8.883 -3.189 -16.020 1.00 75.31 105 ASP A O 1
ATOM 877 N N . LYS A 1 106 ? 9.844 -4.038 -17.849 1.00 78.62 106 LYS A N 1
ATOM 878 C CA . LYS A 1 106 ? 9.974 -2.733 -18.531 1.00 78.62 106 LYS A CA 1
ATOM 879 C C . LYS A 1 106 ? 8.624 -2.053 -18.759 1.00 78.62 106 LYS A C 1
ATOM 881 O O . LYS A 1 106 ? 8.489 -0.839 -18.598 1.00 78.62 106 LYS A O 1
ATOM 886 N N . ARG A 1 107 ? 7.602 -2.823 -19.153 1.00 82.31 107 ARG A N 1
ATOM 887 C CA . ARG A 1 107 ? 6.229 -2.307 -19.308 1.00 82.31 107 ARG A CA 1
ATOM 888 C C . ARG A 1 107 ? 5.653 -1.858 -17.969 1.00 82.31 107 ARG A C 1
ATOM 890 O O . ARG A 1 107 ? 5.034 -0.798 -17.916 1.00 82.31 107 ARG A O 1
ATOM 897 N N . LEU A 1 108 ? 5.887 -2.633 -16.914 1.00 86.12 108 LEU A N 1
ATOM 898 C CA . LEU A 1 108 ? 5.463 -2.310 -15.559 1.00 86.12 108 LEU A CA 1
ATOM 899 C C . LEU A 1 108 ? 6.123 -1.013 -15.073 1.00 86.12 108 LEU A C 1
ATOM 901 O O . LEU A 1 108 ? 5.415 -0.128 -14.605 1.00 86.12 108 LEU A O 1
ATOM 905 N N . CYS A 1 109 ? 7.429 -0.830 -15.294 1.00 81.81 109 CYS A N 1
ATOM 906 C CA . CYS A 1 109 ? 8.122 0.423 -14.977 1.00 81.81 109 CYS A CA 1
ATOM 907 C C . CYS A 1 109 ? 7.491 1.630 -15.673 1.00 81.81 109 CYS A C 1
ATOM 909 O O . CYS A 1 109 ? 7.168 2.615 -15.014 1.00 81.81 109 CYS A O 1
ATOM 911 N N . LYS A 1 110 ? 7.222 1.526 -16.981 1.00 85.62 110 LYS A N 1
ATOM 912 C CA . LYS A 1 110 ? 6.555 2.595 -17.743 1.00 85.62 110 LYS A CA 1
ATOM 913 C C . LYS A 1 110 ? 5.158 2.914 -17.211 1.00 85.62 110 LYS A C 1
ATOM 915 O O . LYS A 1 110 ? 4.734 4.065 -17.260 1.00 85.62 110 LYS A O 1
ATOM 920 N N . LEU A 1 111 ? 4.415 1.909 -16.748 1.00 90.31 111 LEU A N 1
ATOM 921 C CA . LEU A 1 111 ? 3.095 2.118 -16.153 1.00 90.31 111 LEU A CA 1
ATOM 922 C C . LEU A 1 111 ? 3.190 2.769 -14.775 1.00 90.31 111 LEU A C 1
ATOM 924 O O . LEU A 1 111 ? 2.406 3.669 -14.491 1.00 90.31 111 LEU A O 1
ATOM 928 N N . MET A 1 112 ? 4.164 2.370 -13.958 1.00 89.88 112 MET A N 1
ATOM 929 C CA . MET A 1 112 ? 4.415 3.003 -12.667 1.00 89.88 112 MET A CA 1
ATOM 930 C C . MET A 1 112 ? 4.842 4.469 -12.827 1.00 89.88 112 MET A C 1
ATOM 932 O O . MET A 1 112 ? 4.342 5.303 -12.083 1.00 89.88 112 MET A O 1
ATOM 936 N N . ASP A 1 113 ? 5.671 4.806 -13.824 1.00 88.44 113 ASP A N 1
ATOM 937 C CA . ASP A 1 113 ? 6.017 6.202 -14.156 1.00 88.44 113 ASP A CA 1
ATOM 938 C C . ASP A 1 113 ? 4.773 7.011 -14.534 1.00 88.44 113 ASP A C 1
ATOM 940 O O . ASP A 1 113 ? 4.487 8.054 -13.947 1.00 88.44 113 ASP A O 1
ATOM 944 N N . LYS A 1 114 ? 3.961 6.483 -15.459 1.00 91.56 114 LYS A N 1
ATOM 945 C CA . LYS A 1 114 ? 2.696 7.121 -15.850 1.00 91.56 114 LYS A CA 1
ATOM 946 C C . LYS A 1 114 ? 1.762 7.322 -14.659 1.00 91.56 114 LYS A C 1
ATOM 948 O O . LYS A 1 114 ? 1.107 8.354 -14.572 1.00 91.56 114 LYS A O 1
ATOM 953 N N . PHE A 1 115 ? 1.672 6.339 -13.766 1.00 93.25 115 PHE A N 1
ATOM 954 C CA . PHE A 1 115 ? 0.850 6.425 -12.564 1.00 93.25 115 PHE A CA 1
ATOM 955 C C . PHE A 1 115 ? 1.401 7.452 -11.566 1.00 93.25 115 PHE A C 1
ATOM 957 O O . PHE A 1 115 ? 0.626 8.219 -10.992 1.00 93.25 115 PHE A O 1
ATOM 964 N N . GLN A 1 116 ? 2.723 7.506 -11.387 1.00 90.25 116 GLN A N 1
ATOM 965 C CA . GLN A 1 116 ? 3.394 8.471 -10.517 1.00 90.25 116 GLN A CA 1
ATOM 966 C C . GLN A 1 116 ? 3.048 9.910 -10.934 1.00 90.25 116 GLN A C 1
ATOM 968 O O . GLN A 1 116 ? 2.626 10.705 -10.086 1.00 90.25 116 GLN A O 1
ATOM 973 N N . ASP A 1 117 ? 3.110 10.199 -12.236 1.00 89.38 117 ASP A N 1
ATOM 974 C CA . ASP A 1 117 ? 2.807 11.516 -12.812 1.00 89.38 117 ASP A CA 1
ATOM 975 C C . ASP A 1 117 ? 1.300 11.809 -12.924 1.00 89.38 117 ASP A C 1
ATOM 977 O O . ASP A 1 117 ? 0.875 12.966 -13.015 1.00 89.38 117 ASP A O 1
ATOM 981 N N . ALA A 1 118 ? 0.454 10.777 -12.910 1.00 91.69 118 ALA A N 1
ATOM 982 C CA . ALA A 1 118 ? -0.985 10.945 -13.041 1.00 91.69 118 ALA A CA 1
ATOM 983 C C . ALA A 1 118 ? -1.607 11.581 -11.788 1.00 91.69 118 ALA A C 1
ATOM 985 O O . ALA A 1 118 ? -1.322 11.222 -10.643 1.00 91.69 118 ALA A O 1
ATOM 986 N N . LYS A 1 119 ? -2.551 12.501 -12.002 1.00 92.12 119 LYS A N 1
ATOM 987 C CA . LYS A 1 119 ? -3.447 12.988 -10.947 1.00 92.12 119 LYS A CA 1
ATOM 988 C C . LYS A 1 119 ? -4.544 11.949 -10.713 1.00 92.12 119 LYS A C 1
ATOM 990 O O . LYS A 1 119 ? -5.553 11.956 -11.415 1.00 92.12 119 LYS A O 1
ATOM 995 N N . ILE A 1 120 ? -4.293 11.041 -9.774 1.00 94.75 120 ILE A N 1
ATOM 996 C CA . ILE A 1 120 ? -5.234 10.005 -9.341 1.00 94.75 120 ILE A CA 1
ATOM 997 C C . ILE A 1 120 ? -5.932 10.470 -8.067 1.00 94.75 120 ILE A C 1
ATOM 999 O O . ILE A 1 120 ? -5.275 10.980 -7.159 1.00 94.75 120 ILE A O 1
ATOM 1003 N N . GLN A 1 121 ? -7.246 10.284 -8.017 1.00 96.50 121 GLN A N 1
ATOM 1004 C CA . GLN A 1 121 ? -8.076 10.490 -6.842 1.00 96.50 121 GLN A CA 1
ATOM 1005 C C . GLN A 1 121 ? -8.657 9.149 -6.398 1.00 96.50 121 GLN A C 1
ATOM 1007 O O . GLN A 1 121 ? -9.451 8.538 -7.114 1.00 96.50 121 GLN A O 1
ATOM 1012 N N . PHE A 1 122 ? -8.306 8.714 -5.200 1.00 97.56 122 PHE A N 1
ATOM 1013 C CA . PHE A 1 122 ? -8.895 7.548 -4.564 1.00 97.56 122 PHE A CA 1
ATOM 1014 C C . PHE A 1 122 ? -10.155 7.935 -3.788 1.00 97.56 122 PHE A C 1
ATOM 1016 O O . PHE A 1 122 ? -10.202 8.960 -3.109 1.00 97.56 122 PHE A O 1
ATOM 1023 N N . ILE A 1 123 ? -11.199 7.117 -3.912 1.00 97.44 123 ILE A N 1
ATOM 1024 C CA . ILE A 1 123 ? -12.492 7.319 -3.258 1.00 97.44 123 ILE A CA 1
ATOM 1025 C C . ILE A 1 123 ? -12.805 6.064 -2.448 1.00 97.44 123 ILE A C 1
ATOM 1027 O O . ILE A 1 123 ? -13.032 4.997 -3.022 1.00 97.44 123 ILE A O 1
ATOM 1031 N N . GLY A 1 124 ? -12.829 6.204 -1.128 1.00 96.38 124 GLY A N 1
ATOM 1032 C CA . GLY A 1 124 ? -13.221 5.144 -0.211 1.00 96.38 124 GLY A CA 1
ATOM 1033 C C . GLY A 1 124 ? -13.269 5.626 1.234 1.00 96.38 124 GLY A C 1
ATOM 1034 O O . GLY A 1 124 ? -12.858 6.752 1.527 1.00 96.38 124 GLY A O 1
ATOM 1035 N N . ASN A 1 125 ? -13.806 4.786 2.112 1.00 97.00 125 ASN A N 1
ATOM 1036 C CA . ASN A 1 125 ? -13.782 4.990 3.561 1.00 97.00 125 ASN A CA 1
ATOM 1037 C C . ASN A 1 125 ? -12.545 4.330 4.209 1.00 97.00 125 ASN A C 1
ATOM 1039 O O . ASN A 1 125 ? -11.767 3.649 3.540 1.00 97.00 125 ASN A O 1
ATOM 1043 N N . ASP A 1 126 ? -12.370 4.538 5.513 1.00 96.38 126 ASP A N 1
ATOM 1044 C CA . ASP A 1 126 ? -11.220 4.036 6.278 1.00 96.38 126 ASP A CA 1
ATOM 1045 C C . ASP A 1 126 ? -11.065 2.509 6.202 1.00 96.38 126 ASP A C 1
ATOM 1047 O O . ASP A 1 126 ? -9.948 2.015 6.026 1.00 96.38 126 ASP A O 1
ATOM 1051 N N . ASP A 1 127 ? -12.173 1.766 6.274 1.00 96.69 127 ASP A N 1
ATOM 1052 C CA . ASP A 1 127 ? -12.172 0.302 6.195 1.00 96.69 127 ASP A CA 1
ATOM 1053 C C . ASP A 1 127 ? -11.743 -0.171 4.805 1.00 96.69 127 ASP A C 1
ATOM 1055 O O . ASP A 1 127 ? -10.886 -1.041 4.676 1.00 96.69 127 ASP A O 1
ATOM 1059 N N . GLU A 1 128 ? -12.283 0.439 3.750 1.00 97.81 128 GLU A N 1
ATOM 1060 C CA . GLU A 1 128 ? -11.933 0.118 2.368 1.00 97.81 128 GLU A CA 1
ATOM 1061 C C . GLU A 1 128 ? -10.451 0.395 2.096 1.00 97.81 128 GLU A C 1
ATOM 1063 O O . GLU A 1 128 ? -9.768 -0.441 1.499 1.00 97.81 128 GLU A O 1
ATOM 1068 N N . VAL A 1 129 ? -9.946 1.550 2.542 1.00 98.00 129 VAL A N 1
ATOM 1069 C CA . VAL A 1 129 ? -8.537 1.942 2.389 1.00 98.00 129 VAL A CA 1
ATOM 1070 C C . VAL A 1 129 ? -7.621 1.005 3.171 1.00 98.00 129 VAL A C 1
ATOM 1072 O O . VAL A 1 129 ? -6.572 0.604 2.663 1.00 98.00 129 VAL A O 1
ATOM 1075 N N . SER A 1 130 ? -8.017 0.614 4.377 1.00 97.44 130 SER A N 1
ATOM 1076 C CA . SER A 1 130 ? -7.236 -0.303 5.203 1.00 97.44 130 SER A CA 1
ATOM 1077 C C . SER A 1 130 ? -7.240 -1.727 4.660 1.00 97.44 130 SER A C 1
ATOM 1079 O O . SER A 1 130 ? -6.187 -2.361 4.601 1.00 97.44 130 SER A O 1
ATOM 1081 N N . GLU A 1 131 ? -8.384 -2.221 4.187 1.00 97.00 131 GLU A N 1
ATOM 1082 C CA . GLU A 1 131 ? -8.461 -3.500 3.483 1.00 97.00 131 GLU A CA 1
ATOM 1083 C C . GLU A 1 131 ? -7.569 -3.478 2.237 1.00 97.00 131 GLU A C 1
ATOM 1085 O O . GLU A 1 131 ? -6.811 -4.424 2.013 1.00 97.00 131 GLU A O 1
ATOM 1090 N N . PHE A 1 132 ? -7.587 -2.380 1.474 1.00 97.56 132 PHE A N 1
ATOM 1091 C CA . PHE A 1 132 ? -6.722 -2.215 0.309 1.00 97.56 132 PHE A CA 1
ATOM 1092 C C . PHE A 1 132 ? -5.251 -2.250 0.686 1.00 97.56 132 PHE A C 1
ATOM 1094 O O . PHE A 1 132 ? -4.492 -2.985 0.061 1.00 97.56 132 PHE A O 1
ATOM 1101 N N . PHE A 1 133 ? -4.849 -1.528 1.732 1.00 97.44 133 PHE A N 1
ATOM 1102 C CA . PHE A 1 133 ? -3.487 -1.575 2.251 1.00 97.44 133 PHE A CA 1
ATOM 1103 C C . PHE A 1 133 ? -3.045 -3.012 2.555 1.00 97.44 133 PHE A C 1
ATOM 1105 O O . PHE A 1 133 ? -1.987 -3.446 2.089 1.00 97.44 133 PHE A O 1
ATOM 1112 N N . VAL A 1 134 ? -3.870 -3.778 3.278 1.00 95.88 134 VAL A N 1
ATOM 1113 C CA . VAL A 1 134 ? -3.525 -5.151 3.668 1.00 95.88 134 VAL A CA 1
ATOM 1114 C C . VAL A 1 134 ? -3.493 -6.084 2.453 1.00 95.88 134 VAL A C 1
ATOM 1116 O O . VAL A 1 134 ? -2.505 -6.796 2.262 1.00 95.88 134 VAL A O 1
ATOM 1119 N N . ARG A 1 135 ? -4.530 -6.068 1.603 1.00 94.81 135 ARG A N 1
ATOM 1120 C CA . ARG A 1 135 ? -4.601 -6.895 0.383 1.00 94.81 135 ARG A CA 1
ATOM 1121 C C . ARG A 1 135 ? -3.453 -6.594 -0.561 1.00 94.81 135 ARG A C 1
ATOM 1123 O O . ARG A 1 135 ? -2.821 -7.514 -1.077 1.00 94.81 135 ARG A O 1
ATOM 1130 N N . PHE A 1 136 ? -3.185 -5.312 -0.782 1.00 94.94 136 PHE A N 1
ATOM 1131 C CA . PHE A 1 136 ? -2.128 -4.879 -1.673 1.00 94.94 136 PHE A CA 1
ATOM 1132 C C . PHE A 1 136 ? -0.781 -5.368 -1.150 1.00 94.94 136 PHE A C 1
ATOM 1134 O O . PHE A 1 136 ? -0.099 -6.086 -1.874 1.00 94.94 136 PHE A O 1
ATOM 1141 N N . LEU A 1 137 ? -0.427 -5.110 0.114 1.00 93.19 137 LEU A N 1
ATOM 1142 C CA . LEU A 1 137 ? 0.844 -5.589 0.661 1.00 93.19 137 LEU A CA 1
ATOM 1143 C C . LEU A 1 137 ? 0.972 -7.115 0.654 1.00 93.19 137 LEU A C 1
ATOM 1145 O O . LEU A 1 137 ? 2.036 -7.606 0.292 1.00 93.19 137 LEU A O 1
ATOM 1149 N N . LEU A 1 138 ? -0.083 -7.869 0.982 1.00 91.25 138 LEU A N 1
ATOM 1150 C CA . LEU A 1 138 ? -0.062 -9.335 0.872 1.00 91.25 138 LEU A CA 1
ATOM 1151 C C . LEU A 1 138 ? 0.205 -9.788 -0.566 1.00 91.25 138 LEU A C 1
ATOM 1153 O O . LEU A 1 138 ? 1.040 -10.661 -0.788 1.00 91.25 138 LEU A O 1
ATOM 1157 N N . SER A 1 139 ? -0.435 -9.145 -1.546 1.00 90.06 139 SER A N 1
ATOM 1158 C CA . SER A 1 139 ? -0.197 -9.423 -2.965 1.00 90.06 139 SER A CA 1
ATOM 1159 C C . SER A 1 139 ? 1.248 -9.117 -3.386 1.00 90.06 139 SER A C 1
ATOM 1161 O O . SER A 1 139 ? 1.807 -9.813 -4.230 1.00 90.06 139 SER A O 1
ATOM 1163 N N . GLN A 1 140 ? 1.879 -8.125 -2.746 1.00 87.25 140 GLN A N 1
ATOM 1164 C CA . GLN A 1 140 ? 3.282 -7.774 -2.957 1.00 87.25 140 GLN A CA 1
ATOM 1165 C C . GLN A 1 140 ? 4.260 -8.700 -2.222 1.00 87.25 140 GLN A C 1
ATOM 1167 O O . GLN A 1 140 ? 5.459 -8.519 -2.361 1.00 87.25 140 GLN A O 1
ATOM 1172 N N . LEU A 1 141 ? 3.797 -9.675 -1.434 1.00 86.81 141 LEU A N 1
ATOM 1173 C CA . LEU A 1 141 ? 4.650 -10.725 -0.858 1.00 86.81 141 LEU A CA 1
ATOM 1174 C C . LEU A 1 141 ? 4.625 -12.018 -1.687 1.00 86.81 141 LEU A C 1
ATOM 1176 O O . LEU A 1 141 ? 5.388 -12.941 -1.408 1.00 86.81 141 LEU A O 1
ATOM 1180 N N . LEU A 1 142 ? 3.760 -12.094 -2.703 1.00 78.94 142 LEU A N 1
ATOM 1181 C CA . LEU A 1 142 ? 3.668 -13.244 -3.594 1.00 78.94 142 LEU A CA 1
ATOM 1182 C C . LEU A 1 142 ? 4.891 -13.333 -4.511 1.00 78.94 142 LEU A C 1
ATOM 1184 O O . LEU A 1 142 ? 5.473 -12.325 -4.915 1.00 78.94 142 LEU A O 1
ATOM 1188 N N . GLN A 1 143 ? 5.208 -14.557 -4.934 1.00 73.56 143 GLN A N 1
ATOM 1189 C CA . GLN A 1 143 ? 6.246 -14.794 -5.937 1.00 73.56 143 GLN A CA 1
ATOM 1190 C C . GLN A 1 143 ? 5.949 -14.059 -7.258 1.00 73.56 143 GLN A C 1
ATOM 1192 O O . GLN A 1 143 ? 6.875 -13.570 -7.902 1.00 73.56 143 GLN A O 1
ATOM 1197 N N . ASP A 1 144 ? 4.670 -13.934 -7.637 1.00 77.38 144 ASP A N 1
ATOM 1198 C CA . ASP A 1 144 ? 4.229 -13.161 -8.805 1.00 77.38 144 ASP A CA 1
ATOM 1199 C C . ASP A 1 144 ? 3.460 -11.884 -8.423 1.00 77.38 144 ASP A C 1
ATOM 1201 O O . ASP A 1 144 ? 2.311 -11.668 -8.805 1.00 77.38 144 ASP A O 1
ATOM 1205 N N . TRP A 1 145 ? 4.117 -11.005 -7.668 1.00 84.44 145 TRP A N 1
ATOM 1206 C CA . TRP A 1 145 ? 3.607 -9.681 -7.272 1.00 84.44 145 TRP A CA 1
ATOM 1207 C C . TRP A 1 145 ? 3.279 -8.740 -8.451 1.00 84.44 145 TRP A C 1
ATOM 1209 O O . TRP A 1 145 ? 2.534 -7.766 -8.300 1.00 84.44 145 TRP A O 1
ATOM 1219 N N . ARG A 1 146 ? 3.803 -9.030 -9.650 1.00 86.50 146 ARG A N 1
ATOM 1220 C CA . ARG A 1 146 ? 3.627 -8.205 -10.858 1.00 86.50 146 ARG A CA 1
ATOM 1221 C C . ARG A 1 146 ? 2.187 -8.199 -11.355 1.00 86.50 146 ARG A C 1
ATOM 1223 O O . ARG A 1 146 ? 1.702 -7.149 -11.763 1.00 86.50 146 ARG A O 1
ATOM 1230 N N . GLY A 1 147 ? 1.508 -9.346 -11.319 1.00 88.12 147 GLY A N 1
ATOM 1231 C CA . GLY A 1 147 ? 0.102 -9.479 -11.713 1.00 88.12 147 GLY A CA 1
ATOM 1232 C C . GLY A 1 147 ? -0.832 -8.508 -10.975 1.00 88.12 147 GLY A C 1
ATOM 1233 O O . GLY A 1 147 ? -1.468 -7.678 -11.633 1.00 88.12 147 GLY A O 1
ATOM 1234 N N . PRO A 1 148 ? -0.894 -8.546 -9.629 1.00 91.31 148 PRO A N 1
ATOM 1235 C CA . PRO A 1 148 ? -1.759 -7.654 -8.864 1.00 91.31 148 PRO A CA 1
ATOM 1236 C C . PRO A 1 148 ? -1.361 -6.181 -9.019 1.00 91.31 148 PRO A C 1
ATOM 1238 O O . PRO A 1 148 ? -2.241 -5.332 -9.165 1.00 91.31 148 PRO A O 1
ATOM 1241 N N . LEU A 1 149 ? -0.061 -5.858 -9.073 1.00 92.56 149 LEU A N 1
ATOM 1242 C CA . LEU A 1 149 ? 0.376 -4.478 -9.302 1.00 92.56 149 LEU A CA 1
ATOM 1243 C C . LEU A 1 149 ? -0.060 -3.960 -10.679 1.00 92.56 149 LEU A C 1
ATOM 1245 O O . LEU A 1 149 ? -0.598 -2.860 -10.781 1.00 92.56 149 LEU A O 1
ATOM 1249 N N . MET A 1 150 ? 0.141 -4.752 -11.735 1.00 92.00 150 MET A N 1
ATOM 1250 C CA . MET A 1 150 ? -0.273 -4.407 -13.096 1.00 92.00 150 MET A CA 1
ATOM 1251 C C . MET A 1 150 ? -1.770 -4.099 -13.148 1.00 92.00 150 MET A C 1
ATOM 1253 O O . MET A 1 150 ? -2.180 -3.091 -13.717 1.00 92.00 150 MET A O 1
ATOM 1257 N N . ALA A 1 151 ? -2.581 -4.945 -12.520 1.00 93.06 151 ALA A N 1
ATOM 1258 C CA . ALA A 1 151 ? -4.025 -4.792 -12.508 1.00 93.06 151 ALA A CA 1
ATOM 1259 C C . ALA A 1 151 ? -4.470 -3.529 -11.744 1.00 93.06 151 ALA A C 1
ATOM 1261 O O . ALA A 1 151 ? -5.306 -2.782 -12.250 1.00 93.06 151 ALA A O 1
ATOM 1262 N N . VAL A 1 152 ? -3.847 -3.220 -10.598 1.00 95.38 152 VAL A N 1
ATOM 1263 C CA . VAL A 1 152 ? -4.083 -1.959 -9.868 1.00 95.38 152 VAL A CA 1
ATOM 1264 C C . VAL A 1 152 ? -3.682 -0.740 -10.704 1.00 95.38 152 VAL A C 1
ATOM 1266 O O . VAL A 1 152 ? -4.451 0.216 -10.791 1.00 95.38 152 VAL A O 1
ATOM 1269 N N . LEU A 1 153 ? -2.512 -0.761 -11.352 1.00 95.06 153 LEU A N 1
ATOM 1270 C CA . LEU A 1 153 ? -2.037 0.357 -12.176 1.00 95.06 153 LEU A CA 1
ATOM 1271 C C . LEU A 1 153 ? -2.968 0.631 -13.359 1.00 95.06 153 LEU A C 1
ATOM 1273 O O . LEU A 1 153 ? -3.302 1.787 -13.615 1.00 95.06 153 LEU A O 1
ATOM 1277 N N . LEU A 1 154 ? -3.386 -0.417 -14.075 1.00 94.19 154 LEU A N 1
ATOM 1278 C CA . LEU A 1 154 ? -4.287 -0.297 -15.222 1.00 94.19 154 LEU A CA 1
ATOM 1279 C C . LEU A 1 154 ? -5.644 0.271 -14.809 1.00 94.19 154 LEU A C 1
ATOM 1281 O O . LEU A 1 154 ? -6.121 1.218 -15.431 1.00 94.19 154 LEU A O 1
ATOM 1285 N N . GLU A 1 155 ? -6.210 -0.254 -13.724 1.00 94.94 155 GLU A N 1
ATOM 1286 C CA . GLU A 1 155 ? -7.465 0.229 -13.154 1.00 94.94 155 GLU A CA 1
ATOM 1287 C C . GLU A 1 155 ? -7.364 1.711 -12.757 1.00 94.94 155 GLU A C 1
ATOM 1289 O O . GLU A 1 155 ? -8.225 2.522 -13.099 1.00 94.94 155 GLU A O 1
ATOM 1294 N N . CYS A 1 156 ? -6.258 2.110 -12.123 1.00 94.38 156 CYS A N 1
ATOM 1295 C CA . CYS A 1 156 ? -6.056 3.505 -11.748 1.00 94.38 156 CYS A CA 1
ATOM 1296 C C . CYS A 1 156 ? -5.922 4.446 -12.948 1.00 94.38 156 CYS A C 1
ATOM 1298 O O . CYS A 1 156 ? -6.478 5.548 -12.951 1.00 94.38 156 CYS A O 1
ATOM 1300 N N . LEU A 1 157 ? -5.166 4.029 -13.963 1.00 93.12 157 LEU A N 1
ATOM 1301 C CA . LEU A 1 157 ? -4.885 4.843 -15.144 1.00 93.12 157 LEU A CA 1
ATOM 1302 C C . LEU A 1 157 ? -6.097 4.990 -16.071 1.00 93.12 157 LEU A C 1
ATOM 1304 O O . LEU A 1 157 ? -6.147 5.968 -16.820 1.00 93.12 157 LEU A O 1
ATOM 1308 N N . GLN A 1 158 ? -7.057 4.063 -16.011 1.00 91.94 158 GLN A N 1
ATOM 1309 C CA . GLN A 1 158 ? -8.285 4.113 -16.798 1.00 91.94 158 GLN A CA 1
ATOM 1310 C C . GLN A 1 158 ? -9.212 5.247 -16.338 1.00 91.94 158 GLN A C 1
ATOM 1312 O O . GLN A 1 158 ? -9.527 6.133 -17.131 1.00 91.94 158 GLN A O 1
ATOM 1317 N N . ASP A 1 159 ? -9.616 5.249 -15.064 1.00 78.69 159 ASP A N 1
ATOM 1318 C CA . ASP A 1 159 ? -10.688 6.137 -14.593 1.00 78.69 159 ASP A CA 1
ATOM 1319 C C . ASP A 1 159 ? -10.173 7.405 -13.891 1.00 78.69 159 ASP A C 1
ATOM 1321 O O . ASP A 1 159 ? -10.924 8.374 -13.755 1.00 78.69 159 ASP A O 1
ATOM 1325 N N . LYS A 1 160 ? -8.901 7.439 -13.448 1.00 86.75 160 LYS A N 1
ATOM 1326 C CA . LYS A 1 160 ? -8.249 8.499 -12.632 1.00 86.75 160 LYS A CA 1
ATOM 1327 C C . LYS A 1 160 ? -8.972 8.875 -11.325 1.00 86.75 160 LYS A C 1
ATOM 1329 O O . LYS A 1 160 ? -8.348 9.455 -10.444 1.00 86.75 160 LYS A O 1
ATOM 1334 N N . LYS A 1 161 ? -10.250 8.530 -11.170 1.00 94.62 161 LYS A N 1
ATOM 1335 C CA . LYS A 1 161 ? -11.075 8.551 -9.963 1.00 94.62 161 LYS A CA 1
ATOM 1336 C C . LYS A 1 161 ? -11.436 7.115 -9.624 1.00 94.62 161 LYS A C 1
ATOM 1338 O O . LYS A 1 161 ? -12.325 6.526 -10.232 1.00 94.62 161 LYS A O 1
ATOM 1343 N N . VAL A 1 162 ? -10.726 6.547 -8.666 1.00 95.62 162 VAL A N 1
ATOM 1344 C CA . VAL A 1 162 ? -10.708 5.105 -8.437 1.00 95.62 162 VAL A CA 1
ATOM 1345 C C . VAL A 1 162 ? -11.440 4.795 -7.147 1.00 95.62 162 VAL A C 1
ATOM 1347 O O . VAL A 1 162 ? -11.074 5.290 -6.081 1.00 95.62 162 VAL A O 1
ATOM 1350 N N . LYS A 1 163 ? -12.476 3.959 -7.229 1.00 97.50 163 LYS A N 1
ATOM 1351 C CA . LYS A 1 163 ? -13.166 3.453 -6.039 1.00 97.50 163 LYS A CA 1
ATOM 1352 C C . LYS A 1 163 ? -12.311 2.375 -5.385 1.00 97.50 163 LYS A C 1
ATOM 1354 O O . LYS A 1 163 ? -12.033 1.358 -6.019 1.00 97.50 163 LYS A O 1
ATOM 1359 N N . ILE A 1 164 ? -11.956 2.547 -4.116 1.00 97.44 164 ILE A N 1
ATOM 1360 C CA . ILE A 1 164 ? -11.117 1.580 -3.397 1.00 97.44 164 ILE A CA 1
ATOM 1361 C C . ILE A 1 164 ? -11.787 0.204 -3.310 1.00 97.44 164 ILE A C 1
ATOM 1363 O O . ILE A 1 164 ? -11.131 -0.808 -3.541 1.00 97.44 164 ILE A O 1
ATOM 1367 N N . ALA A 1 165 ? -13.110 0.147 -3.132 1.00 96.75 165 ALA A N 1
ATOM 1368 C CA . ALA A 1 165 ? -13.862 -1.108 -3.191 1.00 96.75 165 ALA A CA 1
ATOM 1369 C C . ALA A 1 165 ? -13.643 -1.900 -4.498 1.00 96.75 165 ALA A C 1
ATOM 1371 O O . ALA A 1 165 ? -13.615 -3.133 -4.482 1.00 96.75 165 ALA A O 1
ATOM 1372 N N . LYS A 1 166 ? -13.456 -1.214 -5.638 1.00 96.19 166 LYS A N 1
ATOM 1373 C CA . LYS A 1 166 ? -13.168 -1.859 -6.930 1.00 96.19 166 LYS A CA 1
ATOM 1374 C C . LYS A 1 166 ? -11.779 -2.496 -6.917 1.00 96.19 166 LYS A C 1
ATOM 1376 O O . LYS A 1 166 ? -11.647 -3.642 -7.334 1.00 96.19 166 LYS A O 1
ATOM 1381 N N . LEU A 1 167 ? -10.780 -1.801 -6.366 1.00 96.62 167 LEU A N 1
ATOM 1382 C CA . LEU A 1 167 ? -9.432 -2.348 -6.187 1.00 96.62 167 LEU A CA 1
ATOM 1383 C C . LEU A 1 167 ? -9.421 -3.541 -5.227 1.00 96.62 167 LEU A C 1
ATOM 1385 O O . LEU A 1 167 ? -8.798 -4.552 -5.533 1.00 96.62 167 LEU A O 1
ATOM 1389 N N . ASN A 1 168 ? -10.160 -3.472 -4.117 1.00 96.62 168 ASN A N 1
ATOM 1390 C CA . ASN A 1 168 ? -10.294 -4.597 -3.187 1.00 96.62 168 ASN A CA 1
ATOM 1391 C C . ASN A 1 168 ? -10.906 -5.818 -3.869 1.00 96.62 168 ASN A C 1
ATOM 1393 O O . ASN A 1 168 ? -10.372 -6.917 -3.746 1.00 96.62 168 ASN A O 1
ATOM 1397 N N . ASN A 1 169 ? -11.986 -5.631 -4.633 1.00 95.00 169 ASN A N 1
ATOM 1398 C CA . ASN A 1 169 ? -12.606 -6.716 -5.391 1.00 95.00 169 ASN A CA 1
ATOM 1399 C C . ASN A 1 169 ? -11.671 -7.305 -6.449 1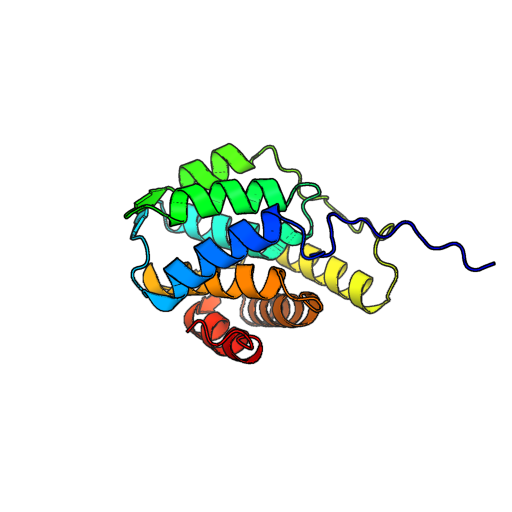.00 95.00 169 ASN A C 1
ATOM 1401 O O . ASN A 1 169 ? -11.627 -8.521 -6.602 1.00 95.00 169 ASN A O 1
ATOM 1405 N N . LEU A 1 170 ? -10.903 -6.464 -7.140 1.00 94.06 170 LEU A N 1
ATOM 1406 C CA . LEU A 1 170 ? -9.897 -6.902 -8.101 1.00 94.06 170 LEU A CA 1
ATOM 1407 C C . LEU A 1 170 ? -8.799 -7.731 -7.415 1.00 94.06 170 LEU A C 1
ATOM 1409 O O . LEU A 1 170 ? -8.447 -8.807 -7.894 1.00 94.06 170 LEU A O 1
ATOM 1413 N N . LEU A 1 171 ? -8.306 -7.286 -6.258 1.00 93.44 171 LEU A N 1
ATOM 1414 C CA . LEU A 1 171 ? -7.239 -7.971 -5.527 1.00 93.44 171 LEU A CA 1
ATOM 1415 C C . LEU A 1 171 ? -7.672 -9.304 -4.898 1.00 93.44 171 LEU A C 1
ATOM 1417 O O . LEU A 1 171 ? -6.805 -10.126 -4.610 1.00 93.44 171 LEU A O 1
ATOM 1421 N N . LYS A 1 172 ? -8.978 -9.575 -4.746 1.00 90.56 172 LYS A N 1
ATOM 1422 C CA . LYS A 1 172 ? -9.481 -10.888 -4.285 1.00 90.56 172 LYS A CA 1
ATOM 1423 C C . LYS A 1 172 ? -9.018 -12.046 -5.168 1.00 90.56 172 LYS A C 1
ATOM 1425 O O . LYS A 1 172 ? -8.857 -13.151 -4.666 1.00 90.56 172 LYS A O 1
ATOM 1430 N N . ILE A 1 173 ? -8.760 -11.795 -6.454 1.00 87.69 173 ILE A N 1
ATOM 1431 C CA . ILE A 1 173 ? -8.242 -12.807 -7.390 1.00 87.69 173 ILE A CA 1
ATOM 1432 C C . ILE A 1 173 ? -6.888 -13.359 -6.912 1.00 87.69 173 ILE A C 1
ATOM 1434 O O . ILE A 1 173 ? -6.576 -14.518 -7.166 1.00 87.69 173 ILE A O 1
ATOM 1438 N N . TRP A 1 174 ? -6.107 -12.554 -6.185 1.00 85.94 174 TRP A N 1
ATOM 1439 C CA . TRP A 1 174 ? -4.796 -12.931 -5.654 1.00 85.94 174 TRP A CA 1
ATOM 1440 C C . TRP A 1 174 ? -4.810 -13.296 -4.162 1.00 85.94 174 TRP A C 1
ATOM 1442 O O . TRP A 1 174 ? -3.747 -13.479 -3.571 1.00 85.94 174 TRP A O 1
ATOM 1452 N N . ASP A 1 175 ? -5.986 -13.457 -3.543 1.00 80.00 175 ASP A N 1
ATOM 1453 C CA . ASP A 1 175 ? -6.119 -13.920 -2.153 1.00 80.00 175 ASP A CA 1
ATOM 1454 C C . ASP A 1 175 ? -6.019 -15.450 -2.045 1.00 80.00 175 ASP A C 1
ATOM 1456 O O . ASP A 1 175 ? -6.904 -16.148 -1.547 1.00 80.00 175 ASP A O 1
ATOM 1460 N N . TYR A 1 176 ? -4.903 -16.002 -2.515 1.00 73.00 176 TYR A N 1
ATOM 1461 C CA . TYR A 1 176 ? -4.615 -17.436 -2.400 1.00 73.00 176 TYR A CA 1
ATOM 1462 C C . TYR A 1 176 ? -4.368 -17.869 -0.947 1.00 73.00 176 TYR A C 1
ATOM 1464 O O . TYR A 1 176 ? -4.387 -19.057 -0.625 1.00 73.00 176 TYR A O 1
ATOM 1472 N N . THR A 1 177 ? -4.150 -16.890 -0.068 1.00 69.50 177 THR A N 1
ATOM 1473 C CA . THR A 1 177 ? -3.845 -17.050 1.353 1.00 69.50 177 THR A CA 1
ATOM 1474 C C . THR A 1 177 ? -5.089 -17.235 2.221 1.00 69.50 177 THR A C 1
ATOM 1476 O O . THR A 1 177 ? -4.952 -17.599 3.387 1.00 69.50 177 THR A O 1
ATOM 1479 N N . LYS A 1 178 ? -6.296 -17.024 1.665 1.00 79.12 178 LYS A N 1
ATOM 1480 C CA . LYS A 1 178 ? -7.584 -17.099 2.383 1.00 79.12 178 LYS A CA 1
ATOM 1481 C C . LYS A 1 178 ? -7.600 -16.224 3.641 1.00 79.12 178 LYS A C 1
ATOM 1483 O O . LYS A 1 178 ? -8.077 -16.641 4.698 1.00 79.12 178 LYS A O 1
ATOM 1488 N N . VAL A 1 179 ? -7.002 -15.038 3.546 1.00 82.88 179 VAL A N 1
ATOM 1489 C CA . VAL A 1 179 ? -6.908 -14.117 4.686 1.00 82.88 179 VAL A CA 1
ATOM 1490 C C . VAL A 1 179 ? -8.230 -13.377 4.898 1.00 82.88 179 VAL A C 1
ATOM 1492 O O . VAL A 1 179 ? -8.545 -13.055 6.044 1.00 82.88 179 VAL A O 1
ATOM 1495 N N . PHE A 1 180 ? -9.003 -13.134 3.833 1.00 84.00 180 PHE A N 1
ATOM 1496 C CA . PHE A 1 180 ? -10.209 -12.302 3.869 1.00 84.00 180 PHE A CA 1
ATOM 1497 C C . PHE A 1 180 ? -11.514 -13.040 3.567 1.00 84.00 180 PHE A C 1
ATOM 1499 O O . PHE A 1 180 ? -11.491 -14.048 2.829 1.00 84.00 180 PHE A O 1
#

Foldseek 3Di:
DPPPLPQLCLLFQDPDPLLVVLLVLLLVCLQVLLWAAEADDQVLLQVLVLCLLLLSQFSPSSQLSVLQSVQRSDNYRYSVSSCVSCVPRDRDADDPCSNVPDPLSSVLSVLNNVSNPAQAREDDGRSLSRLLSSLLSVCRNDRCVSVLSVVVSVQCNVPSYHYSVVSSVSSVVVPPVVSD

Radius of gyration: 15.65 Å; chains: 1; bounding box: 42×33×38 Å